Protein AF-A0A351TFB9-F1 (afdb_monomer)

N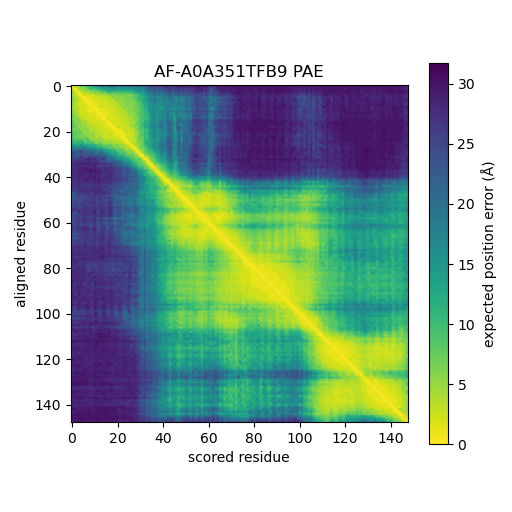earest PDB structures (foldseek):
  8vde-assembly1_P6  TM=1.780E-01  e=8.993E+00  Dubowvirus dv80alpha

Mean predicted aligned error: 16.1 Å

Structure (mmCIF, N/CA/C/O backbone):
data_AF-A0A351TFB9-F1
#
_entry.id   AF-A0A351TFB9-F1
#
loop_
_atom_site.group_PDB
_atom_site.id
_atom_site.type_symbol
_atom_site.label_atom_id
_atom_site.label_alt_id
_atom_site.label_comp_id
_atom_site.label_asym_id
_atom_site.label_entity_id
_atom_site.label_seq_id
_atom_site.pdbx_PDB_ins_code
_atom_site.Cartn_x
_atom_site.Cartn_y
_atom_site.Cartn_z
_atom_site.occupancy
_atom_site.B_iso_or_equiv
_atom_site.auth_seq_id
_atom_site.auth_comp_id
_atom_site.auth_asym_id
_atom_site.auth_atom_id
_atom_site.pdbx_PDB_model_num
ATOM 1 N N . MET A 1 1 ? 49.874 20.519 -66.661 1.00 58.06 1 MET A N 1
ATOM 2 C CA . MET A 1 1 ? 48.620 20.687 -65.888 1.00 58.06 1 MET A CA 1
ATOM 3 C C . MET A 1 1 ? 48.475 19.676 -64.745 1.00 58.06 1 MET A C 1
ATOM 5 O O . MET A 1 1 ? 47.593 19.855 -63.921 1.00 58.06 1 MET A O 1
ATOM 9 N N . GLU A 1 2 ? 49.349 18.667 -64.628 1.00 62.72 2 GLU A N 1
ATOM 10 C CA . GLU A 1 2 ? 49.259 17.647 -63.567 1.00 62.72 2 GLU A CA 1
ATOM 11 C C . GLU A 1 2 ? 49.774 18.116 -62.191 1.00 62.72 2 GLU A C 1
ATOM 13 O O . GLU A 1 2 ? 49.286 17.661 -61.161 1.00 62.72 2 GLU A O 1
ATOM 18 N N . SER A 1 3 ? 50.683 19.099 -62.145 1.00 64.69 3 SER A N 1
ATOM 19 C CA . SER A 1 3 ? 51.258 19.624 -60.892 1.00 64.69 3 SER A CA 1
ATOM 20 C C . SER A 1 3 ? 50.2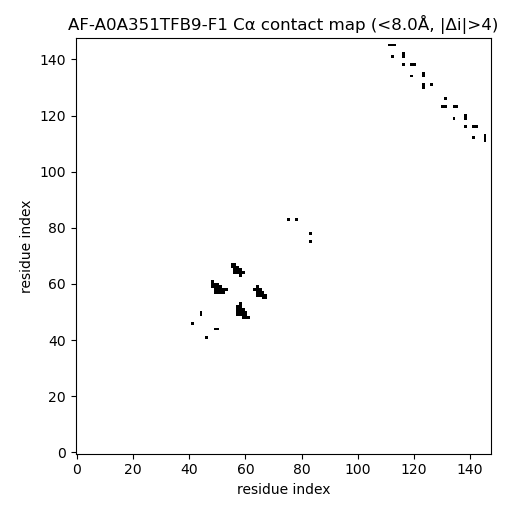93 20.463 -60.041 1.00 64.69 3 SER A C 1
ATOM 22 O O . SER A 1 3 ? 50.516 20.625 -58.845 1.00 64.69 3 SER A O 1
ATOM 24 N N . LEU A 1 4 ? 49.209 20.982 -60.631 1.00 74.44 4 LEU A N 1
ATOM 25 C CA . LEU A 1 4 ? 48.185 21.784 -59.942 1.00 74.44 4 LEU A CA 1
ATOM 26 C C . LEU A 1 4 ? 46.980 20.953 -59.480 1.00 74.44 4 LEU A C 1
ATOM 28 O O . LEU A 1 4 ? 46.169 21.431 -58.696 1.00 74.44 4 LEU A O 1
ATOM 32 N N . LEU A 1 5 ? 46.866 19.703 -59.930 1.00 79.69 5 LEU A N 1
ATOM 33 C CA . LEU A 1 5 ? 45.711 18.846 -59.658 1.00 79.69 5 LEU A CA 1
ATOM 34 C C . LEU A 1 5 ? 45.796 18.215 -58.256 1.00 79.69 5 LEU A C 1
ATOM 36 O O . LEU A 1 5 ? 44.809 18.166 -57.523 1.00 79.69 5 LEU A O 1
ATOM 40 N N . PHE A 1 6 ? 47.005 17.834 -57.837 1.00 79.69 6 PHE A N 1
ATOM 41 C CA . PHE A 1 6 ? 47.289 17.284 -56.509 1.00 79.69 6 PHE A CA 1
ATOM 42 C C . PHE A 1 6 ? 46.967 18.244 -55.339 1.00 79.69 6 PHE A C 1
ATOM 44 O O . PHE A 1 6 ? 46.283 17.819 -54.402 1.00 79.69 6 PHE A O 1
ATOM 51 N N . PRO A 1 7 ? 47.369 19.536 -55.360 1.00 83.19 7 PRO A N 1
ATOM 52 C CA . PRO A 1 7 ? 47.026 20.461 -54.277 1.00 83.19 7 PRO A CA 1
ATOM 53 C C . PRO A 1 7 ? 45.522 20.763 -54.195 1.00 83.19 7 PRO A C 1
ATOM 55 O O . PRO A 1 7 ? 45.005 20.939 -53.095 1.00 83.19 7 PRO A O 1
ATOM 58 N N . ILE A 1 8 ? 44.795 20.759 -55.320 1.00 86.06 8 ILE A N 1
ATOM 59 C CA . ILE A 1 8 ? 43.339 20.987 -55.337 1.00 86.06 8 ILE A CA 1
ATOM 60 C C . ILE A 1 8 ? 42.594 19.810 -54.690 1.00 86.06 8 ILE A C 1
ATOM 62 O O . ILE A 1 8 ? 41.691 20.027 -53.880 1.00 86.06 8 ILE A O 1
ATOM 66 N N . ILE A 1 9 ? 43.002 18.569 -54.981 1.00 87.88 9 ILE A N 1
ATOM 67 C CA . ILE A 1 9 ? 42.416 17.374 -54.353 1.00 87.88 9 ILE A CA 1
ATOM 68 C C . ILE A 1 9 ? 42.701 17.363 -52.842 1.00 87.88 9 ILE A C 1
ATOM 70 O O . ILE A 1 9 ? 41.794 17.112 -52.051 1.00 87.88 9 ILE A O 1
ATOM 74 N N . MET A 1 10 ? 43.923 17.705 -52.418 1.00 84.62 10 MET A N 1
ATOM 75 C CA . MET A 1 10 ? 44.278 17.781 -50.992 1.00 84.62 10 MET A CA 1
ATOM 76 C C . MET A 1 10 ? 43.461 18.830 -50.228 1.00 84.62 10 MET A C 1
ATOM 78 O O . MET A 1 10 ? 43.037 18.590 -49.094 1.00 84.62 10 MET A O 1
ATOM 82 N N . LEU A 1 11 ? 43.190 19.977 -50.850 1.00 86.94 11 LEU A N 1
ATOM 83 C CA . LEU A 1 11 ? 42.373 21.030 -50.249 1.00 86.94 11 LEU A CA 1
ATOM 84 C C . LEU A 1 11 ? 40.898 20.600 -50.150 1.00 86.94 11 LEU A C 1
ATOM 86 O O . LEU A 1 11 ? 40.262 20.804 -49.119 1.00 86.94 11 LEU A O 1
ATOM 90 N N . ALA A 1 12 ? 40.372 19.910 -51.165 1.00 87.25 12 ALA A N 1
ATOM 91 C CA . ALA A 1 12 ? 39.014 19.367 -51.130 1.00 87.25 12 ALA A CA 1
ATOM 92 C C . ALA A 1 12 ? 38.832 18.293 -50.039 1.00 87.25 12 ALA A C 1
ATOM 94 O O . ALA A 1 12 ? 37.842 18.320 -49.305 1.00 87.25 12 ALA A O 1
ATOM 95 N N . VAL A 1 13 ? 39.799 17.381 -49.884 1.00 90.44 13 VAL A N 1
ATOM 96 C CA . VAL A 1 13 ? 39.747 16.308 -48.873 1.00 90.44 13 VAL A CA 1
ATOM 97 C C . VAL A 1 13 ? 39.857 16.870 -47.456 1.00 90.44 13 VAL A C 1
ATOM 99 O O . VAL A 1 13 ? 39.120 16.445 -46.566 1.00 90.44 13 VAL A O 1
ATOM 102 N N . THR A 1 14 ? 40.725 17.859 -47.237 1.00 86.81 14 THR A N 1
ATOM 103 C CA . THR A 1 14 ? 40.870 18.511 -45.925 1.00 86.81 14 THR A CA 1
ATOM 104 C C . THR A 1 14 ? 39.642 19.341 -45.553 1.00 86.81 14 THR A C 1
ATOM 106 O O . THR A 1 14 ? 39.208 19.289 -44.402 1.00 86.81 14 THR A O 1
ATOM 109 N N . LEU A 1 15 ? 39.021 20.032 -46.513 1.00 89.75 15 LEU A N 1
ATOM 110 C CA . LEU A 1 15 ? 37.790 20.790 -46.278 1.00 89.75 15 LEU A CA 1
ATOM 111 C C . LEU A 1 15 ? 36.599 19.864 -45.979 1.00 89.75 15 LEU A C 1
ATOM 113 O O . LEU A 1 15 ? 35.837 20.120 -45.045 1.00 89.75 15 LEU A O 1
ATOM 117 N N . ALA A 1 16 ? 36.468 18.761 -46.721 1.00 88.88 16 ALA A N 1
ATOM 118 C CA . ALA A 1 16 ? 35.420 17.767 -46.496 1.00 88.88 16 ALA A CA 1
ATOM 119 C C . ALA A 1 16 ? 35.604 17.042 -45.151 1.00 88.88 16 ALA A C 1
ATOM 121 O O . ALA A 1 16 ? 34.663 16.957 -44.362 1.00 88.88 16 ALA A O 1
ATOM 122 N N . GLY A 1 17 ?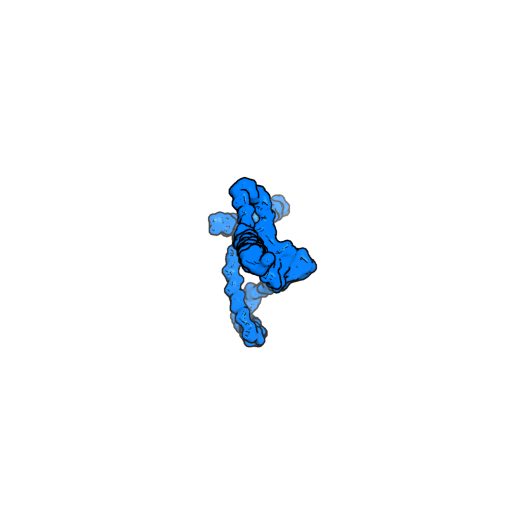 36.823 16.585 -44.847 1.00 85.69 17 GLY A N 1
ATOM 123 C CA . GLY A 1 17 ? 37.147 15.933 -43.576 1.00 85.69 17 GLY A CA 1
ATOM 124 C C . GLY A 1 17 ? 36.966 16.862 -42.373 1.00 85.69 17 GLY A C 1
ATOM 125 O O . GLY A 1 17 ? 36.346 16.476 -41.381 1.00 85.69 17 GLY A O 1
ATOM 126 N N . GLY A 1 18 ? 37.425 18.113 -42.480 1.00 85.25 18 GLY A N 1
ATOM 127 C CA . GLY A 1 18 ? 37.234 19.136 -41.450 1.00 85.25 18 GLY A CA 1
ATOM 128 C C . GLY A 1 18 ? 35.762 19.500 -41.236 1.00 85.25 18 GLY A C 1
ATOM 129 O O . GLY A 1 18 ? 35.324 19.640 -40.094 1.00 85.25 18 GLY A O 1
ATOM 130 N N . GLY A 1 19 ? 34.974 19.580 -42.313 1.00 85.50 19 GLY A N 1
ATOM 131 C CA . GLY A 1 19 ? 33.530 19.823 -42.252 1.00 85.50 19 GLY A CA 1
ATOM 132 C C . GLY A 1 19 ? 32.756 18.688 -41.575 1.00 85.50 19 GLY A C 1
ATOM 133 O O . GLY A 1 19 ? 31.908 18.945 -40.717 1.00 85.50 19 GLY A O 1
ATOM 134 N N . ILE A 1 20 ? 33.087 17.432 -41.892 1.00 85.38 20 ILE A N 1
ATOM 135 C CA . ILE A 1 20 ? 32.487 16.246 -41.257 1.00 85.38 20 ILE A CA 1
ATOM 136 C C . ILE A 1 20 ? 32.846 16.190 -39.765 1.00 85.38 20 ILE A C 1
ATOM 138 O O . ILE A 1 20 ? 31.970 15.964 -38.927 1.00 85.38 20 ILE A O 1
ATOM 142 N N . LEU A 1 21 ? 34.104 16.470 -39.408 1.00 82.69 21 LEU A N 1
ATOM 143 C CA . LEU A 1 21 ? 34.554 16.502 -38.015 1.00 82.69 21 LEU A CA 1
ATOM 144 C C . LEU A 1 21 ? 33.847 17.603 -37.205 1.00 82.69 21 LEU A C 1
ATOM 146 O O . LEU A 1 21 ? 33.418 17.364 -36.074 1.00 82.69 21 LEU A O 1
ATOM 150 N N . LEU A 1 22 ? 33.657 18.790 -37.792 1.00 82.19 22 LEU A N 1
ATOM 151 C CA . LEU A 1 22 ? 32.908 19.889 -37.174 1.00 82.19 22 LEU A CA 1
ATOM 152 C C . LEU A 1 22 ? 31.429 19.547 -36.961 1.00 82.19 22 LEU A C 1
ATOM 154 O O . LEU A 1 22 ? 30.865 19.906 -35.925 1.00 82.19 22 LEU A O 1
ATOM 158 N N . LEU A 1 23 ? 30.797 18.834 -37.897 1.00 81.62 23 LEU A N 1
ATOM 159 C CA . LEU A 1 23 ? 29.411 18.382 -37.746 1.00 81.62 23 LEU A CA 1
ATOM 160 C C . LEU A 1 23 ? 29.263 17.319 -36.650 1.00 81.62 23 LEU A C 1
ATOM 162 O O . LEU A 1 23 ? 28.319 17.392 -35.858 1.00 81.62 23 LEU A O 1
ATOM 166 N N . LEU A 1 24 ? 30.214 16.389 -36.533 1.00 79.19 24 LEU A N 1
ATOM 167 C CA . LEU A 1 24 ? 30.225 15.400 -35.450 1.00 79.19 24 LEU A CA 1
ATOM 168 C C . LEU A 1 24 ? 30.432 16.063 -34.077 1.00 79.19 24 LEU A C 1
ATOM 170 O O . LEU A 1 24 ? 29.680 15.789 -33.141 1.00 79.19 24 LEU A O 1
ATOM 174 N N . LEU A 1 25 ? 31.359 17.021 -33.968 1.00 76.31 25 LEU A N 1
ATOM 175 C CA . LEU A 1 25 ? 31.583 17.795 -32.738 1.00 76.31 25 LEU A CA 1
ATOM 176 C C . LEU A 1 25 ? 30.379 18.670 -32.355 1.00 76.31 25 LEU A C 1
ATOM 178 O O . LEU A 1 25 ? 30.067 18.812 -31.171 1.00 76.31 25 LEU A O 1
ATOM 182 N N . LYS A 1 26 ? 29.673 19.244 -33.336 1.00 71.44 26 LYS A N 1
ATOM 183 C CA . LYS A 1 26 ? 28.461 20.044 -33.095 1.00 71.44 26 LYS A CA 1
ATOM 184 C C . LYS A 1 26 ? 27.282 19.178 -32.647 1.00 71.44 26 LYS A C 1
ATOM 186 O O . LYS A 1 26 ? 26.471 19.631 -31.842 1.00 71.44 26 LYS A O 1
ATOM 191 N N . THR A 1 27 ? 27.219 17.931 -33.110 1.00 60.84 27 THR A N 1
ATOM 192 C CA . THR A 1 27 ? 26.200 16.960 -32.682 1.00 60.84 27 THR A CA 1
ATOM 193 C C . THR A 1 27 ? 26.468 16.461 -31.258 1.00 60.84 27 THR A C 1
ATOM 195 O O . THR A 1 27 ? 25.529 16.319 -30.480 1.00 60.84 27 THR A O 1
ATOM 198 N N . ALA A 1 28 ? 27.739 16.316 -30.866 1.00 58.56 28 ALA A N 1
ATOM 199 C CA . ALA A 1 28 ? 28.132 15.921 -29.510 1.00 58.56 28 ALA A CA 1
ATOM 200 C C . ALA A 1 28 ? 27.943 17.020 -28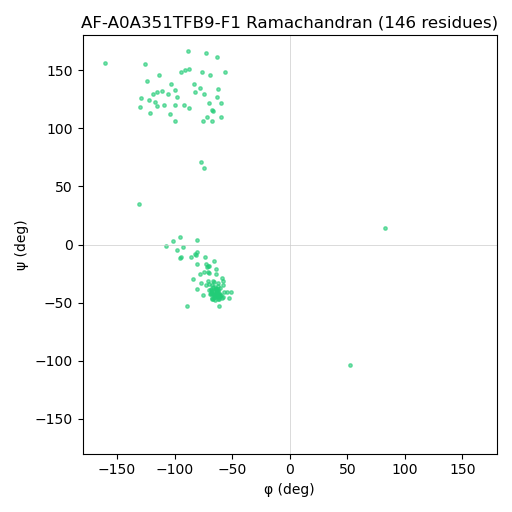.440 1.00 58.56 28 ALA A C 1
ATOM 202 O O . ALA A 1 28 ? 27.929 16.719 -27.251 1.00 58.56 28 ALA A O 1
ATOM 203 N N . ARG A 1 29 ? 27.789 18.296 -28.831 1.00 52.44 29 ARG A N 1
ATOM 204 C CA . ARG A 1 29 ? 27.699 19.443 -27.900 1.00 52.44 29 ARG A CA 1
ATOM 205 C C . ARG A 1 29 ? 26.285 19.897 -27.531 1.00 52.44 29 ARG A C 1
ATOM 207 O O . ARG A 1 29 ? 26.148 20.895 -26.825 1.00 52.44 29 ARG A O 1
ATOM 214 N N . LYS A 1 30 ? 25.225 19.195 -27.942 1.00 44.53 30 LYS A N 1
ATOM 215 C CA . LYS A 1 30 ? 23.877 19.472 -27.414 1.00 44.53 30 LYS A CA 1
ATOM 216 C C . LYS A 1 30 ? 23.713 18.876 -26.009 1.00 44.53 30 LYS A C 1
ATOM 218 O O . LYS A 1 30 ? 22.965 17.926 -25.818 1.00 44.53 30 LYS A O 1
ATOM 223 N N . CYS A 1 31 ? 24.377 19.464 -25.016 1.00 46.19 31 CYS A N 1
ATOM 224 C CA . CYS A 1 31 ? 23.858 19.416 -23.650 1.00 46.19 31 CYS A CA 1
ATOM 225 C C . CYS A 1 31 ? 22.673 20.392 -23.579 1.00 46.19 31 CYS A C 1
ATOM 227 O O . CYS A 1 31 ? 22.826 21.533 -24.026 1.00 46.19 31 CYS A O 1
ATOM 229 N N . PRO A 1 32 ? 21.501 19.987 -23.062 1.00 45.62 32 PRO A N 1
ATOM 230 C CA . PRO A 1 32 ? 20.395 20.908 -22.844 1.00 45.62 32 PRO A CA 1
ATOM 231 C C . PRO A 1 32 ? 20.860 21.997 -21.874 1.00 45.62 32 PRO A C 1
ATOM 233 O O . PRO A 1 32 ? 21.105 21.726 -20.699 1.00 45.62 32 PRO A O 1
ATOM 236 N N . GLN A 1 33 ? 21.038 23.221 -22.370 1.00 48.91 33 GLN A N 1
ATOM 237 C CA . GLN A 1 33 ? 21.258 24.372 -21.505 1.00 48.91 33 GLN A CA 1
ATOM 238 C C . GLN A 1 33 ? 19.960 24.602 -20.734 1.00 48.91 33 GLN A C 1
ATOM 240 O O . GLN A 1 33 ? 18.911 24.822 -21.332 1.00 48.91 33 GLN A O 1
ATOM 245 N N . THR A 1 34 ? 20.019 24.451 -19.414 1.00 48.66 34 THR A N 1
ATOM 246 C CA . THR A 1 34 ? 18.901 24.773 -18.528 1.00 48.66 34 THR A CA 1
ATOM 247 C C . THR A 1 34 ? 19.192 26.148 -17.946 1.00 48.66 34 THR A C 1
ATOM 249 O O . THR A 1 34 ? 20.101 26.287 -17.129 1.00 48.66 34 THR A O 1
ATOM 252 N N . ASP A 1 35 ? 18.467 27.165 -18.413 1.00 51.28 35 ASP A N 1
ATOM 253 C CA . ASP A 1 35 ? 18.561 28.526 -17.889 1.00 51.28 35 ASP A CA 1
ATOM 254 C C . ASP A 1 35 ? 18.132 28.559 -16.409 1.00 51.28 35 ASP A C 1
ATOM 256 O O . ASP A 1 35 ? 17.075 28.020 -16.064 1.00 51.28 35 ASP A O 1
ATOM 260 N N . PRO A 1 36 ? 18.881 29.226 -15.512 1.00 53.56 36 PRO A N 1
ATOM 261 C CA . PRO A 1 36 ? 18.575 29.260 -14.078 1.00 53.56 36 PRO A CA 1
ATOM 262 C C . PRO A 1 36 ? 17.255 29.985 -13.740 1.00 53.56 36 PRO A C 1
ATOM 264 O O . PRO A 1 36 ? 16.725 29.806 -12.647 1.00 53.56 36 PRO A O 1
ATOM 267 N N . GLY A 1 37 ? 16.678 30.749 -14.679 1.00 49.44 37 GLY A N 1
ATOM 268 C CA . GLY A 1 37 ? 15.345 31.364 -14.560 1.00 49.44 37 GLY A CA 1
ATOM 269 C C . GLY A 1 37 ? 14.165 30.431 -14.882 1.00 49.44 37 GLY A C 1
ATOM 270 O O . GLY A 1 37 ? 13.018 30.785 -14.626 1.00 49.44 37 GLY A O 1
ATOM 271 N N . SER A 1 38 ? 14.423 29.227 -15.409 1.00 50.59 38 SER A N 1
ATOM 272 C CA . SER A 1 38 ? 13.405 28.227 -15.781 1.00 50.59 38 SER A CA 1
ATOM 273 C C . SER A 1 38 ? 12.912 27.374 -14.604 1.00 50.59 38 SER A C 1
ATOM 275 O O . SER A 1 38 ? 11.964 26.601 -14.765 1.00 50.59 38 SER A O 1
ATOM 277 N N . ALA A 1 39 ? 13.529 27.483 -13.425 1.00 53.53 39 ALA A N 1
ATOM 278 C CA . ALA A 1 39 ? 13.144 26.700 -12.250 1.00 53.53 39 ALA A CA 1
ATOM 279 C C . ALA A 1 39 ? 11.719 27.029 -11.757 1.00 53.53 39 ALA A C 1
ATOM 281 O O . ALA A 1 39 ? 11.054 26.174 -11.180 1.00 53.53 39 ALA A O 1
ATOM 282 N N . ALA A 1 40 ? 11.220 28.239 -12.041 1.00 57.00 40 ALA A N 1
ATOM 283 C CA . ALA A 1 40 ? 9.903 28.702 -11.600 1.00 57.00 40 ALA A CA 1
ATOM 284 C C . ALA A 1 40 ? 8.715 28.063 -12.353 1.00 57.00 40 ALA A C 1
ATOM 286 O O . ALA A 1 40 ? 7.575 28.208 -11.922 1.00 57.00 40 ALA A O 1
ATOM 287 N N . MET A 1 41 ? 8.959 27.345 -13.457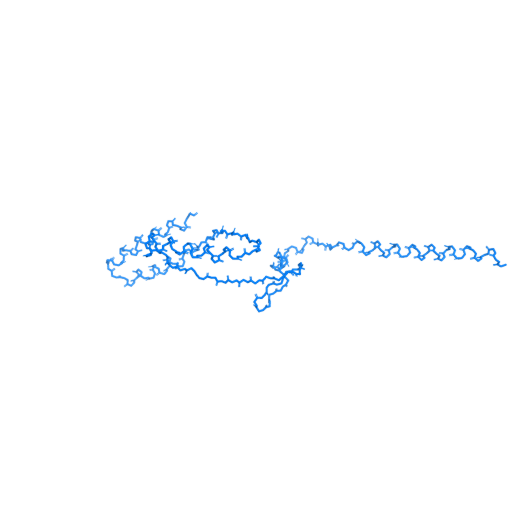 1.00 56.38 41 MET A N 1
ATOM 288 C CA . MET A 1 41 ? 7.919 26.646 -14.228 1.00 56.38 41 MET A CA 1
ATOM 289 C C . MET A 1 41 ? 8.297 25.192 -14.523 1.00 56.38 41 MET A C 1
ATOM 291 O O . MET A 1 41 ? 7.958 24.661 -15.582 1.00 56.38 41 MET A O 1
ATOM 295 N N . GLN A 1 42 ? 8.990 24.520 -13.599 1.00 63.06 42 GLN A N 1
ATOM 296 C CA . GLN A 1 42 ? 9.077 23.067 -13.689 1.00 63.06 42 GLN A CA 1
ATOM 297 C C . GLN A 1 42 ? 7.691 22.477 -13.436 1.00 63.06 42 GLN A C 1
ATOM 299 O O . GLN A 1 42 ? 7.178 22.469 -12.319 1.00 63.06 42 GLN A O 1
ATOM 304 N N . THR A 1 43 ? 7.068 21.996 -14.509 1.00 74.88 43 THR A N 1
ATOM 305 C CA . THR A 1 43 ? 5.844 21.194 -14.398 1.00 74.88 43 THR A CA 1
ATOM 306 C C . THR A 1 43 ? 6.119 19.992 -13.498 1.00 74.88 43 THR A C 1
ATOM 308 O O . THR A 1 43 ? 7.234 19.465 -13.491 1.00 74.88 43 THR A O 1
ATOM 311 N N . ALA A 1 44 ? 5.115 19.522 -12.751 1.00 72.62 44 ALA A N 1
ATOM 312 C CA . ALA A 1 44 ? 5.279 18.341 -11.906 1.00 72.62 44 ALA A CA 1
ATOM 313 C C . ALA A 1 44 ? 5.877 17.175 -12.717 1.00 72.62 44 ALA A C 1
ATOM 315 O O . ALA A 1 44 ? 6.827 16.551 -12.274 1.00 72.62 44 ALA A O 1
ATOM 316 N N . GLN A 1 45 ? 5.436 16.982 -13.962 1.00 72.25 45 GLN A N 1
ATOM 317 C CA . GLN A 1 45 ? 5.931 15.974 -14.910 1.00 72.25 45 GLN A CA 1
ATOM 318 C C . GLN A 1 45 ? 7.398 16.155 -15.341 1.00 72.25 45 GLN A C 1
ATOM 320 O O . GLN A 1 45 ? 8.015 15.214 -15.825 1.00 72.25 45 GLN A O 1
ATOM 325 N N . GLN A 1 46 ? 7.974 17.351 -15.216 1.00 69.56 46 GLN A N 1
ATOM 326 C CA . GLN A 1 46 ? 9.413 17.562 -15.413 1.00 69.56 46 GLN A CA 1
ATOM 327 C C . GLN A 1 46 ? 10.212 17.253 -14.147 1.00 69.56 46 GLN A C 1
ATOM 329 O O . GLN A 1 46 ? 11.362 16.833 -14.260 1.00 69.56 46 GLN A O 1
ATOM 334 N N . PHE A 1 47 ? 9.608 17.448 -12.972 1.00 79.38 47 PHE A N 1
ATOM 335 C CA . PHE A 1 47 ? 10.206 17.130 -11.678 1.00 79.38 47 PHE A CA 1
ATOM 336 C C . PHE A 1 47 ? 10.198 15.619 -11.388 1.00 79.38 47 PHE A C 1
ATOM 338 O O . PHE A 1 47 ? 11.205 15.066 -10.949 1.00 79.38 47 PHE A O 1
ATOM 345 N N . ILE A 1 48 ? 9.086 14.932 -11.670 1.00 82.81 48 ILE A N 1
ATOM 346 C CA . ILE A 1 48 ? 8.974 13.468 -11.589 1.00 82.81 48 ILE A CA 1
ATOM 347 C C . ILE A 1 48 ? 9.242 12.828 -12.954 1.00 82.81 48 ILE A C 1
ATOM 349 O O . ILE A 1 48 ? 8.928 13.402 -13.986 1.00 82.81 48 ILE A O 1
ATOM 353 N N . ASN A 1 49 ? 9.797 11.615 -12.991 1.00 85.50 49 ASN A N 1
ATOM 354 C CA . ASN A 1 49 ? 10.076 10.903 -14.245 1.00 85.50 49 ASN A CA 1
ATOM 355 C C . ASN A 1 49 ? 8.796 10.338 -14.896 1.00 85.50 49 ASN A C 1
ATOM 357 O O . ASN A 1 49 ? 8.603 9.126 -14.977 1.00 85.50 49 ASN A O 1
ATOM 361 N N . VAL A 1 50 ? 7.900 11.212 -15.348 1.00 89.44 50 VAL A N 1
ATOM 362 C CA . VAL A 1 50 ? 6.628 10.843 -15.978 1.00 89.44 50 VAL A CA 1
ATOM 363 C C . VAL A 1 50 ? 6.493 11.592 -17.295 1.00 89.44 50 VAL A C 1
ATOM 365 O O . VAL A 1 50 ? 6.611 12.811 -17.347 1.00 89.44 50 VAL A O 1
ATOM 368 N N . LYS A 1 51 ? 6.262 10.851 -18.377 1.00 88.81 51 LYS A N 1
ATOM 369 C CA . LYS A 1 51 ? 6.015 11.398 -19.712 1.00 88.81 51 LYS A CA 1
ATOM 370 C C . LYS A 1 51 ? 4.530 11.658 -19.926 1.00 88.81 51 LYS A C 1
ATOM 372 O O . LYS A 1 51 ? 4.167 12.748 -20.348 1.00 88.81 51 LYS A O 1
ATOM 377 N N . ASP A 1 52 ? 3.702 10.646 -19.683 1.00 87.94 52 ASP A N 1
ATOM 378 C CA . ASP A 1 52 ? 2.259 10.712 -19.917 1.00 87.94 52 ASP A CA 1
ATOM 379 C C . ASP A 1 52 ? 1.534 9.623 -19.113 1.00 87.94 52 ASP A C 1
ATOM 381 O O . ASP A 1 52 ? 2.124 8.588 -18.786 1.00 87.94 52 ASP A O 1
ATOM 385 N N . ILE A 1 53 ? 0.255 9.836 -18.821 1.00 89.88 53 ILE A N 1
ATOM 386 C CA . ILE A 1 53 ? -0.627 8.837 -18.209 1.00 89.88 53 ILE A CA 1
ATOM 387 C C . ILE A 1 53 ? -1.797 8.637 -19.167 1.00 89.88 53 ILE A C 1
ATOM 389 O O . ILE A 1 53 ? -2.595 9.548 -19.375 1.00 89.88 53 ILE A O 1
ATOM 393 N N . ARG A 1 54 ? -1.896 7.442 -19.756 1.00 89.12 54 ARG A N 1
ATOM 394 C CA . ARG A 1 54 ? -2.994 7.084 -20.666 1.00 89.12 54 ARG A CA 1
ATOM 395 C C . ARG A 1 54 ? -3.705 5.856 -20.137 1.00 89.12 54 ARG A C 1
ATOM 397 O O . ARG A 1 54 ? -3.079 4.817 -19.916 1.00 89.12 54 ARG A O 1
ATOM 404 N N . ASP A 1 55 ? -5.010 5.988 -19.947 1.00 87.69 55 ASP A N 1
ATOM 405 C CA . ASP A 1 55 ? -5.875 4.968 -19.359 1.00 87.69 55 ASP A CA 1
ATOM 406 C C . ASP A 1 55 ? -5.344 4.458 -18.008 1.00 87.69 55 ASP A C 1
ATOM 408 O O . ASP A 1 55 ? -5.458 5.135 -16.988 1.00 87.69 55 ASP A O 1
ATOM 412 N N . LYS A 1 56 ? -4.760 3.253 -18.001 1.00 88.81 56 LYS A N 1
ATOM 413 C CA . LYS A 1 56 ? -4.257 2.543 -16.814 1.00 88.81 56 LYS A CA 1
ATOM 414 C C . LYS A 1 56 ? -2.728 2.504 -16.739 1.00 88.81 56 LYS A C 1
ATOM 416 O O . LYS A 1 56 ? -2.184 1.925 -15.799 1.00 88.81 56 LYS A O 1
ATOM 421 N N . TYR A 1 57 ? -2.049 3.073 -17.732 1.00 92.38 57 TYR A N 1
ATOM 422 C CA . TYR A 1 57 ? -0.604 2.989 -17.889 1.00 92.38 57 TYR A CA 1
ATOM 423 C C . TYR A 1 57 ? 0.045 4.348 -17.644 1.00 92.38 57 TYR A C 1
ATOM 425 O O . TYR A 1 57 ? -0.361 5.366 -18.210 1.00 92.38 57 TYR A O 1
ATOM 433 N N . LEU A 1 58 ? 1.097 4.341 -16.833 1.00 92.94 58 LEU A N 1
ATOM 434 C CA . LEU A 1 58 ? 2.000 5.470 -16.662 1.00 92.94 58 LEU A CA 1
ATOM 435 C C . LEU A 1 58 ? 3.246 5.224 -17.505 1.00 92.94 58 LEU A C 1
ATOM 437 O O . LEU A 1 58 ? 3.958 4.245 -17.295 1.00 92.94 58 LEU A O 1
ATOM 441 N N . TYR A 1 59 ? 3.517 6.127 -18.439 1.00 92.50 59 TYR A N 1
ATOM 442 C CA . TYR A 1 59 ? 4.699 6.086 -19.289 1.00 92.50 59 TYR A CA 1
ATOM 443 C C . TYR A 1 59 ? 5.761 7.011 -18.714 1.00 92.50 59 TYR A C 1
ATOM 445 O O . TYR A 1 59 ? 5.502 8.195 -18.491 1.00 92.50 59 TYR A O 1
ATOM 453 N N . THR A 1 60 ? 6.968 6.501 -18.493 1.00 92.25 60 THR A N 1
ATOM 454 C CA . THR A 1 60 ? 8.108 7.324 -18.077 1.00 92.25 60 THR A CA 1
ATOM 455 C C . THR A 1 60 ? 8.850 7.885 -19.278 1.00 92.25 60 THR A C 1
ATOM 457 O O . THR A 1 60 ? 8.653 7.473 -20.426 1.00 92.25 60 THR A O 1
ATOM 460 N N . ARG A 1 61 ? 9.717 8.868 -19.027 1.00 87.81 61 ARG A N 1
ATOM 461 C CA . ARG A 1 61 ? 10.542 9.467 -20.083 1.00 87.81 61 ARG A CA 1
ATOM 462 C C . ARG A 1 61 ? 11.631 8.507 -20.562 1.00 87.81 61 ARG A C 1
ATOM 464 O O . ARG A 1 61 ? 12.017 8.588 -21.724 1.00 87.81 61 ARG A O 1
ATOM 471 N N . ASP A 1 62 ? 12.010 7.554 -19.713 1.00 89.44 62 ASP A N 1
ATOM 472 C CA . ASP A 1 62 ? 12.990 6.500 -20.003 1.00 89.44 62 ASP A CA 1
ATOM 473 C C . ASP A 1 62 ? 12.406 5.325 -20.808 1.00 89.44 62 ASP A C 1
ATOM 475 O O . ASP A 1 62 ? 13.088 4.333 -21.048 1.00 89.44 62 ASP A O 1
ATOM 479 N N . GLY A 1 63 ? 11.136 5.410 -21.222 1.00 89.06 63 GLY A N 1
ATOM 480 C CA . GLY A 1 63 ? 10.491 4.385 -22.044 1.00 89.06 63 GLY A CA 1
ATOM 481 C C . GLY A 1 63 ? 9.949 3.183 -21.266 1.00 89.06 63 GLY A C 1
ATOM 482 O O . GLY A 1 63 ? 9.600 2.181 -21.885 1.00 89.06 63 GLY A O 1
ATOM 483 N N . MET A 1 64 ? 9.837 3.271 -19.937 1.00 90.50 64 MET A N 1
ATOM 484 C CA . MET A 1 64 ? 9.166 2.248 -19.128 1.00 90.50 64 MET A CA 1
ATOM 485 C C . MET A 1 64 ? 7.663 2.530 -19.024 1.00 90.50 64 MET A C 1
ATOM 487 O O . MET A 1 64 ? 7.232 3.685 -19.048 1.00 90.50 64 MET A O 1
ATOM 491 N N . ALA A 1 65 ? 6.870 1.470 -18.868 1.00 92.81 65 ALA A N 1
ATOM 492 C CA . ALA A 1 65 ? 5.438 1.551 -18.606 1.00 92.81 65 ALA A CA 1
ATOM 493 C C . ALA A 1 65 ? 5.115 0.895 -17.257 1.00 92.81 65 ALA A C 1
ATOM 495 O O . ALA A 1 65 ? 5.520 -0.239 -17.001 1.00 92.81 65 ALA A O 1
ATOM 496 N N . PHE A 1 66 ? 4.377 1.603 -16.408 1.00 92.81 66 PHE A N 1
ATOM 497 C CA . PHE A 1 66 ? 3.940 1.139 -15.093 1.00 92.81 66 PHE A CA 1
ATOM 498 C C . PHE A 1 66 ? 2.421 0.977 -15.054 1.00 92.81 66 PHE A C 1
ATOM 500 O O . PHE A 1 66 ? 1.687 1.764 -15.653 1.00 92.81 66 PHE A O 1
ATOM 507 N N . VAL A 1 67 ? 1.958 -0.024 -14.306 1.00 92.81 67 VAL A N 1
ATOM 508 C CA . VAL A 1 67 ? 0.544 -0.248 -13.979 1.00 92.81 67 VAL A CA 1
ATOM 509 C C . VAL A 1 67 ? 0.413 -0.298 -12.466 1.00 92.81 67 VAL A C 1
ATOM 511 O O . VAL A 1 67 ?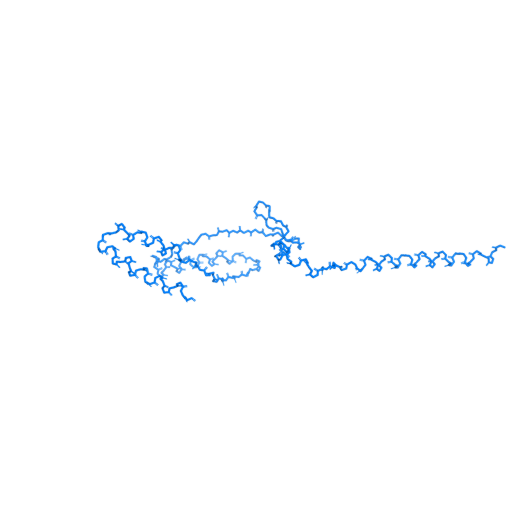 1.256 -0.878 -11.782 1.00 92.81 67 VAL A O 1
ATOM 514 N N . TYR A 1 68 ? -0.657 0.296 -11.949 1.00 90.50 68 TYR A N 1
ATOM 515 C CA . TYR A 1 68 ? -0.940 0.330 -10.520 1.00 90.50 68 TYR A CA 1
ATOM 516 C C . TYR A 1 68 ? -2.212 -0.454 -10.222 1.00 90.50 68 TYR A C 1
ATOM 518 O O . TYR A 1 68 ? -3.249 -0.233 -10.847 1.00 90.50 68 TYR A O 1
ATOM 526 N N . LEU A 1 69 ? -2.138 -1.343 -9.232 1.00 89.31 69 LEU A N 1
ATOM 527 C CA . LEU A 1 69 ? -3.294 -2.040 -8.686 1.00 89.31 69 LEU A CA 1
ATOM 528 C C . LEU A 1 69 ? -3.578 -1.500 -7.286 1.00 89.31 69 LEU A C 1
ATOM 530 O O . LEU A 1 69 ? -2.735 -1.583 -6.392 1.00 89.31 69 LEU A O 1
ATOM 534 N N . ARG A 1 70 ? -4.773 -0.941 -7.091 1.00 89.56 70 ARG A N 1
ATOM 535 C CA . ARG A 1 70 ? -5.244 -0.540 -5.766 1.00 89.56 70 ARG A CA 1
ATOM 536 C C . ARG A 1 70 ? -5.934 -1.729 -5.109 1.00 89.56 70 ARG A C 1
ATOM 538 O O . ARG A 1 70 ? -6.960 -2.187 -5.598 1.00 89.56 70 ARG A O 1
ATOM 545 N N . ILE A 1 71 ? -5.386 -2.182 -3.987 1.00 88.31 71 ILE A N 1
ATOM 546 C CA . ILE A 1 71 ? -5.979 -3.230 -3.154 1.00 88.31 71 ILE A CA 1
ATOM 547 C C . ILE A 1 71 ? -6.553 -2.563 -1.905 1.00 88.31 71 ILE A C 1
ATOM 549 O O . ILE A 1 71 ? -5.881 -1.759 -1.257 1.00 88.31 71 ILE A O 1
ATOM 553 N N . HIS A 1 72 ? -7.811 -2.860 -1.589 1.00 86.56 72 HIS A N 1
ATOM 554 C CA . HIS A 1 72 ? -8.447 -2.397 -0.359 1.00 86.56 72 HIS A CA 1
ATOM 555 C C . HIS A 1 72 ? -8.073 -3.326 0.798 1.00 86.56 72 HIS A C 1
ATOM 557 O O . HIS A 1 72 ? -8.034 -4.543 0.632 1.00 86.56 72 HIS A O 1
ATOM 563 N N . ALA A 1 73 ? -7.784 -2.747 1.963 1.00 84.31 73 ALA A N 1
ATOM 564 C CA . ALA A 1 73 ? -7.511 -3.528 3.161 1.00 84.31 73 ALA A CA 1
ATOM 565 C C . ALA A 1 73 ? -8.790 -4.222 3.653 1.00 84.31 73 ALA A C 1
ATOM 567 O O . ALA A 1 73 ? -9.884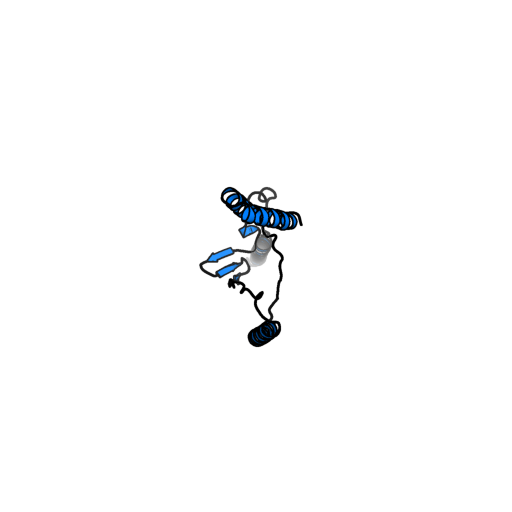 -3.665 3.554 1.00 84.31 73 ALA A O 1
ATOM 568 N N . VAL A 1 74 ? -8.630 -5.422 4.208 1.00 84.94 74 VAL A N 1
ATOM 569 C CA . VAL A 1 74 ? -9.700 -6.169 4.879 1.00 84.94 74 VAL A CA 1
ATOM 570 C C . VAL A 1 74 ? -9.498 -6.037 6.386 1.00 84.94 74 VAL A C 1
ATOM 572 O O . VAL A 1 74 ? -8.368 -6.120 6.869 1.00 84.94 74 VAL A O 1
ATOM 575 N N . SER A 1 75 ? -10.582 -5.826 7.134 1.00 86.88 75 SER A N 1
ATOM 576 C CA . SER A 1 75 ? -10.543 -5.756 8.596 1.00 86.88 75 SER A CA 1
ATOM 577 C C . SER A 1 75 ? -10.173 -7.118 9.190 1.00 86.88 75 SER A C 1
ATOM 579 O O . SER A 1 75 ? -10.943 -8.072 9.078 1.00 86.88 75 SER A O 1
ATOM 581 N N . ILE A 1 76 ? -9.018 -7.202 9.851 1.00 91.06 76 ILE A N 1
ATOM 582 C CA . ILE A 1 76 ? -8.531 -8.430 10.505 1.00 91.06 76 ILE A CA 1
ATOM 583 C C . ILE A 1 76 ? -8.746 -8.429 12.025 1.00 91.06 76 ILE A C 1
ATOM 585 O O . ILE A 1 76 ? -8.312 -9.351 12.715 1.00 91.06 76 ILE A O 1
ATOM 589 N N . ASP A 1 77 ? -9.385 -7.399 12.575 1.00 90.12 77 ASP A N 1
ATOM 590 C CA . ASP A 1 77 ? -9.461 -7.190 14.027 1.00 90.12 77 ASP A CA 1
ATOM 591 C C . ASP A 1 77 ? -10.294 -8.260 14.733 1.00 90.12 77 ASP A C 1
ATOM 593 O O . ASP A 1 77 ? -9.923 -8.719 15.811 1.00 90.12 77 ASP A O 1
ATOM 597 N N . LEU A 1 78 ? -11.352 -8.735 14.073 1.00 93.38 78 LEU A N 1
ATOM 598 C CA . LEU A 1 78 ? -12.241 -9.778 14.590 1.00 93.38 78 LEU A CA 1
ATOM 599 C C . LEU A 1 78 ? -11.686 -11.202 14.424 1.00 93.38 78 LEU A C 1
ATOM 601 O O . LEU A 1 78 ? -12.285 -12.148 14.924 1.00 93.38 78 LEU A O 1
ATOM 605 N N . TYR A 1 79 ? -10.560 -11.373 13.726 1.00 93.12 79 TYR A N 1
ATOM 606 C CA . TYR A 1 79 ? -10.018 -12.698 13.435 1.00 93.12 79 TYR A CA 1
ATOM 607 C C . TYR A 1 79 ? -9.301 -13.254 14.667 1.00 93.12 79 TYR A C 1
ATOM 609 O O . TYR A 1 79 ? -8.450 -12.594 15.282 1.00 93.12 79 TYR A O 1
ATOM 617 N N . SER A 1 80 ? -9.564 -14.518 14.972 1.00 95.75 80 SER A N 1
ATOM 618 C CA . SER A 1 80 ? -8.789 -15.296 15.930 1.00 95.75 80 SER A CA 1
ATOM 619 C C . SER A 1 80 ? -7.336 -15.462 15.462 1.00 95.75 80 SER A C 1
ATOM 621 O O . SER A 1 80 ? -6.992 -15.327 14.283 1.00 95.75 80 SER A O 1
ATOM 623 N N . ARG A 1 81 ? -6.436 -15.804 16.393 1.00 95.94 81 ARG A N 1
ATOM 624 C CA . ARG A 1 81 ? -5.021 -16.062 16.063 1.00 95.94 81 ARG A CA 1
ATOM 625 C C . ARG A 1 81 ? -4.857 -17.182 15.028 1.00 95.94 81 ARG A C 1
ATOM 627 O O . ARG A 1 81 ? -3.955 -17.110 14.195 1.00 95.94 81 ARG A O 1
ATOM 634 N N . ALA A 1 82 ? -5.726 -18.191 15.078 1.00 96.81 82 ALA A N 1
ATOM 635 C CA . ALA A 1 82 ? -5.707 -19.309 14.143 1.00 96.81 82 ALA A CA 1
ATOM 636 C C . ALA A 1 82 ? -6.089 -18.861 12.723 1.00 96.81 82 ALA A C 1
ATOM 638 O O . ALA A 1 82 ? -5.365 -19.168 11.778 1.00 96.81 82 ALA A O 1
ATOM 639 N N . GLU A 1 83 ? -7.154 -18.067 12.579 1.00 95.88 83 GLU A N 1
ATOM 640 C CA . GLU A 1 83 ? -7.597 -17.534 11.282 1.00 95.88 83 GLU A CA 1
ATOM 641 C C . GLU A 1 83 ? -6.553 -16.604 10.666 1.00 95.88 83 GLU A C 1
ATOM 643 O O . GLU A 1 83 ? -6.246 -16.717 9.479 1.00 95.88 83 GLU A O 1
ATOM 648 N N . LYS A 1 84 ? -5.928 -15.741 11.479 1.00 95.56 84 LYS A N 1
ATOM 649 C CA . LYS A 1 84 ? -4.810 -14.900 11.025 1.00 95.56 84 LYS A CA 1
ATOM 650 C C . LYS A 1 84 ? -3.659 -15.751 10.489 1.00 95.56 84 LYS A C 1
ATOM 652 O O . LYS A 1 84 ? -3.131 -15.464 9.419 1.00 95.56 84 LYS A O 1
ATOM 657 N N . SER A 1 85 ? -3.288 -16.819 11.198 1.00 96.50 85 SER A N 1
ATOM 658 C CA . SER A 1 85 ? -2.224 -17.727 10.752 1.00 96.50 85 SER A CA 1
ATOM 659 C C . SER A 1 85 ? -2.585 -18.448 9.450 1.00 96.50 85 SER A C 1
ATOM 661 O O . SER A 1 85 ? -1.741 -18.557 8.560 1.00 96.50 85 SER A O 1
ATOM 663 N N . ALA A 1 86 ? -3.833 -18.900 9.308 1.00 96.50 86 ALA A N 1
ATOM 664 C CA . ALA A 1 86 ? -4.316 -19.534 8.083 1.00 96.50 86 ALA A CA 1
ATOM 665 C C . ALA A 1 86 ? -4.273 -18.569 6.885 1.00 96.50 86 ALA A C 1
ATOM 667 O O . ALA A 1 86 ? -3.784 -18.934 5.813 1.00 96.50 86 ALA A O 1
ATOM 668 N N . LEU A 1 87 ? -4.699 -17.318 7.081 1.00 94.25 87 LEU A N 1
ATOM 669 C CA . LEU A 1 87 ? -4.648 -16.283 6.050 1.00 94.25 87 LEU A CA 1
ATOM 670 C C . LEU A 1 87 ? -3.206 -15.979 5.620 1.00 94.25 87 LEU A C 1
ATOM 672 O O . LEU A 1 87 ? -2.924 -15.940 4.426 1.00 94.25 87 LEU A O 1
ATOM 676 N N . ILE A 1 88 ? -2.278 -15.834 6.574 1.00 94.12 88 ILE A N 1
ATOM 677 C CA . ILE A 1 88 ? -0.854 -15.592 6.283 1.00 94.12 88 ILE A CA 1
ATOM 678 C C . ILE A 1 88 ? -0.267 -16.726 5.441 1.00 94.12 88 ILE A C 1
ATOM 680 O O . ILE A 1 88 ? 0.420 -16.458 4.457 1.00 94.12 88 ILE A O 1
ATOM 684 N N . LYS A 1 89 ? -0.542 -17.985 5.802 1.00 96.31 89 LYS A N 1
ATOM 685 C CA . LYS A 1 89 ? -0.063 -19.152 5.044 1.00 96.31 89 LYS A CA 1
ATOM 686 C C . LYS A 1 89 ? -0.598 -19.153 3.617 1.00 96.31 89 LYS A C 1
ATOM 688 O O . LYS A 1 89 ? 0.173 -19.385 2.694 1.00 96.31 89 LYS A O 1
ATOM 693 N N . THR A 1 90 ? -1.882 -18.842 3.453 1.00 95.25 90 THR A N 1
ATOM 694 C CA . THR A 1 90 ? -2.526 -18.752 2.136 1.00 95.25 90 THR A CA 1
ATOM 695 C C . THR A 1 90 ? -1.863 -17.665 1.292 1.00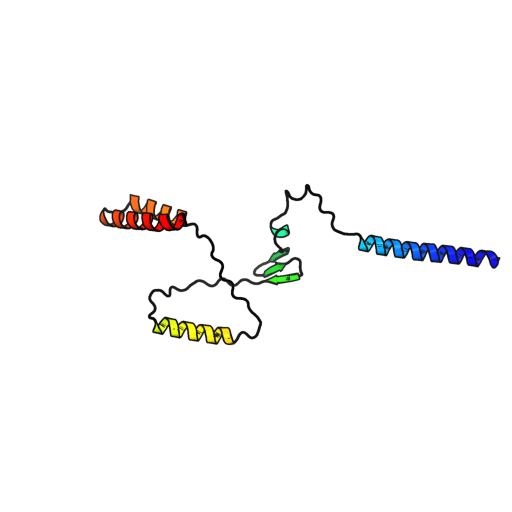 95.25 90 THR A C 1
ATOM 697 O O . THR A 1 90 ? -1.349 -17.955 0.221 1.00 95.25 90 THR A O 1
ATOM 700 N N . LEU A 1 91 ? -1.753 -16.438 1.813 1.00 92.12 91 LEU A N 1
ATOM 701 C CA . LEU A 1 91 ? -1.112 -15.326 1.101 1.00 92.12 91 LEU A CA 1
ATOM 702 C C . LEU A 1 91 ? 0.357 -15.604 0.772 1.00 92.12 91 LEU A C 1
ATOM 704 O O . LEU A 1 91 ? 0.835 -15.221 -0.289 1.00 92.12 91 LEU A O 1
ATOM 708 N N . THR A 1 92 ? 1.077 -16.274 1.671 1.00 93.19 92 THR A N 1
ATOM 709 C CA . THR A 1 92 ? 2.480 -16.636 1.446 1.00 93.19 92 THR A CA 1
ATOM 710 C C . THR A 1 92 ? 2.607 -17.673 0.337 1.00 93.19 92 THR A C 1
ATOM 712 O O . THR A 1 92 ? 3.517 -17.554 -0.475 1.00 93.19 92 THR A O 1
ATOM 715 N N . ALA A 1 93 ? 1.706 -18.658 0.267 1.00 94.56 93 ALA A N 1
ATOM 716 C CA . ALA A 1 93 ? 1.690 -19.637 -0.816 1.00 94.56 93 ALA A CA 1
ATOM 717 C C . ALA A 1 93 ? 1.436 -18.964 -2.174 1.00 94.56 93 ALA A C 1
ATOM 719 O O . ALA A 1 93 ? 2.210 -19.180 -3.101 1.00 94.56 93 ALA A O 1
ATOM 720 N N . GLU A 1 94 ? 0.438 -18.077 -2.254 1.00 91.06 94 GLU A N 1
ATOM 721 C CA . GLU A 1 94 ? 0.130 -17.315 -3.475 1.00 91.06 94 GLU A CA 1
ATOM 722 C C . GLU A 1 94 ? 1.304 -16.418 -3.907 1.00 91.06 94 GLU A C 1
ATOM 724 O O . GLU A 1 94 ? 1.684 -16.386 -5.073 1.00 91.06 94 GLU A O 1
ATOM 729 N N . LEU A 1 95 ? 1.938 -15.711 -2.964 1.00 89.00 95 LEU A N 1
ATOM 730 C CA . LEU A 1 95 ? 3.096 -14.863 -3.268 1.00 89.00 95 LEU A CA 1
ATOM 731 C C . LEU A 1 95 ? 4.354 -15.666 -3.620 1.00 89.00 95 LEU A C 1
ATOM 733 O O . LEU A 1 95 ? 5.225 -15.141 -4.311 1.00 89.00 95 LEU A O 1
ATOM 737 N N . SER A 1 96 ? 4.462 -16.914 -3.159 1.00 89.50 96 SER A N 1
ATOM 738 C CA . SER A 1 96 ? 5.604 -17.784 -3.473 1.00 89.50 96 SER A CA 1
ATOM 739 C C . SER A 1 96 ? 5.618 -18.235 -4.933 1.00 89.50 96 SER A C 1
ATOM 741 O O . SER A 1 96 ? 6.671 -18.637 -5.421 1.00 89.50 96 SER A O 1
ATOM 743 N N . ASP A 1 97 ? 4.488 -18.149 -5.640 1.00 91.00 97 ASP A N 1
ATOM 744 C CA . ASP A 1 97 ? 4.408 -18.458 -7.073 1.00 91.00 97 ASP A CA 1
ATOM 745 C C . ASP A 1 97 ? 5.102 -17.390 -7.947 1.00 91.00 97 ASP A C 1
ATOM 747 O O . ASP A 1 97 ? 5.479 -17.630 -9.095 1.00 91.00 97 ASP A O 1
ATOM 751 N N . ILE A 1 98 ? 5.341 -16.196 -7.397 1.00 89.44 98 ILE A N 1
ATOM 752 C CA . ILE A 1 98 ? 5.967 -15.086 -8.116 1.00 89.44 98 ILE A CA 1
ATOM 753 C C . ILE A 1 98 ? 7.476 -15.334 -8.272 1.00 89.44 98 ILE A C 1
ATOM 755 O O . ILE A 1 98 ? 8.257 -15.161 -7.339 1.00 89.44 98 ILE A O 1
ATOM 759 N N . GLN A 1 99 ? 7.906 -15.680 -9.488 1.00 88.12 99 GLN A N 1
ATOM 760 C CA . GLN A 1 99 ? 9.312 -16.002 -9.793 1.00 88.12 99 GLN A CA 1
ATOM 761 C C . GLN A 1 99 ? 10.194 -14.789 -10.134 1.00 88.12 99 GLN A C 1
ATOM 763 O O . GLN A 1 99 ? 11.415 -14.916 -10.231 1.00 88.12 99 GLN A O 1
ATOM 768 N N . TYR A 1 100 ? 9.608 -13.610 -10.349 1.00 89.25 100 TYR A N 1
ATOM 769 C CA . TYR A 1 100 ? 10.360 -12.395 -10.662 1.00 89.25 100 TYR A CA 1
ATOM 770 C C . TYR A 1 100 ? 10.726 -11.616 -9.388 1.00 89.25 100 TYR A C 1
ATOM 772 O O . TYR A 1 100 ? 9.979 -11.640 -8.408 1.00 89.25 100 TYR A O 1
ATOM 780 N N . PRO A 1 101 ? 11.853 -10.881 -9.378 1.00 88.94 101 PRO A N 1
ATOM 781 C CA . PRO A 1 101 ? 12.232 -10.077 -8.225 1.00 88.94 101 PRO A CA 1
ATOM 782 C C . PRO A 1 101 ? 11.194 -8.980 -7.972 1.00 88.94 101 PRO A C 1
ATOM 784 O O . PRO A 1 101 ? 10.882 -8.181 -8.856 1.00 88.94 101 PRO A O 1
ATOM 787 N N . PHE A 1 102 ? 10.691 -8.912 -6.742 1.00 87.81 102 PHE A N 1
ATOM 788 C CA . PHE A 1 102 ? 9.802 -7.849 -6.285 1.00 87.81 102 PHE A CA 1
ATOM 789 C C . PHE A 1 102 ? 10.360 -7.188 -5.022 1.00 87.81 102 PHE A C 1
ATOM 791 O O . PHE A 1 102 ? 11.132 -7.778 -4.267 1.00 87.81 102 PHE A O 1
ATOM 798 N N . LYS A 1 103 ? 9.972 -5.931 -4.795 1.00 89.00 103 LYS A N 1
ATOM 799 C CA . LYS A 1 103 ? 10.369 -5.155 -3.619 1.00 89.00 103 LYS A CA 1
ATOM 800 C C . LYS A 1 103 ? 9.136 -4.814 -2.801 1.00 89.00 103 LYS A C 1
ATOM 802 O O . LYS A 1 103 ? 8.225 -4.158 -3.301 1.00 89.00 103 LYS A O 1
ATOM 807 N N . PHE A 1 104 ? 9.135 -5.210 -1.534 1.00 85.75 104 PHE A N 1
ATOM 808 C CA . PHE A 1 104 ? 8.124 -4.761 -0.586 1.00 85.75 104 PHE A CA 1
ATOM 809 C C . PHE A 1 104 ? 8.503 -3.382 -0.032 1.00 85.75 104 PHE A C 1
ATOM 811 O O . PHE A 1 104 ? 9.643 -3.161 0.379 1.00 85.75 104 PHE A O 1
ATOM 818 N N . MET A 1 105 ? 7.556 -2.444 -0.039 1.00 87.00 105 MET A N 1
ATOM 819 C CA . MET A 1 105 ? 7.745 -1.096 0.497 1.00 87.00 105 MET A CA 1
ATOM 820 C C . MET A 1 105 ? 6.589 -0.752 1.432 1.00 87.00 105 MET A C 1
ATOM 822 O O . MET A 1 105 ? 5.441 -0.682 1.003 1.00 87.00 105 MET A O 1
ATOM 826 N N . ALA A 1 106 ? 6.908 -0.503 2.702 1.00 85.56 106 ALA A N 1
ATOM 827 C CA . ALA A 1 106 ? 5.979 0.046 3.680 1.00 85.56 106 ALA A CA 1
ATOM 828 C C . ALA A 1 106 ? 6.329 1.520 3.898 1.00 85.56 106 ALA A C 1
ATOM 830 O O . ALA A 1 106 ? 7.405 1.839 4.398 1.00 85.56 106 ALA A O 1
ATOM 831 N N . LEU A 1 107 ? 5.436 2.415 3.476 1.00 83.38 107 LEU A N 1
ATOM 832 C CA . LEU A 1 107 ? 5.584 3.856 3.661 1.00 83.38 107 LEU A CA 1
ATOM 833 C C . LEU A 1 107 ? 4.467 4.340 4.583 1.00 83.38 107 LEU A C 1
ATOM 835 O O . LEU A 1 107 ? 3.288 4.208 4.248 1.00 83.38 107 LEU A O 1
ATOM 839 N N . SER A 1 108 ? 4.833 4.912 5.728 1.00 79.56 108 SER A N 1
ATOM 840 C CA . SER A 1 108 ? 3.892 5.637 6.575 1.00 79.56 108 SER A CA 1
ATOM 841 C C . SER A 1 108 ? 3.513 6.933 5.871 1.00 79.56 108 SER A C 1
ATOM 843 O O . SER A 1 108 ? 4.379 7.749 5.552 1.00 79.56 108 SER A O 1
ATOM 845 N N . ARG A 1 109 ? 2.221 7.125 5.612 1.00 75.94 109 ARG A N 1
ATOM 846 C CA . ARG A 1 109 ? 1.703 8.428 5.199 1.00 75.94 109 ARG A CA 1
ATOM 847 C C . ARG A 1 109 ? 1.081 9.091 6.421 1.00 75.94 109 ARG A C 1
ATOM 849 O O . ARG A 1 109 ? 0.318 8.405 7.102 1.00 75.94 109 ARG A O 1
ATOM 856 N N . PRO A 1 110 ? 1.381 10.373 6.695 1.00 73.38 110 PRO A N 1
ATOM 857 C CA . PRO A 1 110 ? 0.621 11.111 7.687 1.00 73.38 110 PRO A CA 1
ATOM 858 C C . PRO A 1 110 ? -0.834 11.116 7.218 1.00 73.38 110 PRO A C 1
ATOM 860 O O . PRO A 1 110 ? -1.132 11.489 6.080 1.00 73.38 110 PRO A O 1
ATOM 863 N N . VAL A 1 111 ? -1.720 10.596 8.056 1.00 73.56 111 VAL A N 1
ATOM 864 C CA . VAL A 1 111 ? -3.157 10.651 7.810 1.00 73.56 111 VAL A CA 1
ATOM 865 C C . VAL A 1 111 ? -3.646 11.913 8.490 1.00 73.56 111 VAL A C 1
ATOM 867 O O . VAL A 1 111 ? -3.476 12.064 9.695 1.00 73.56 111 VAL A O 1
ATOM 870 N N . ASP A 1 112 ? -4.229 12.824 7.717 1.00 79.38 112 ASP A N 1
ATOM 871 C CA . ASP A 1 112 ? -4.902 13.976 8.299 1.00 79.38 112 ASP A CA 1
ATOM 872 C C . ASP A 1 112 ? -6.201 13.505 8.959 1.00 79.38 112 ASP A C 1
ATOM 874 O O . ASP A 1 112 ? -7.143 13.086 8.283 1.00 79.38 112 ASP A O 1
ATOM 878 N N . ILE A 1 113 ? -6.224 13.538 10.288 1.00 84.50 113 ILE A N 1
ATOM 879 C CA . ILE A 1 113 ? -7.386 13.165 11.099 1.00 84.50 113 ILE A CA 1
ATOM 880 C C . ILE A 1 113 ? -8.273 14.367 11.444 1.00 84.50 113 ILE A C 1
ATOM 882 O O . ILE A 1 113 ? -9.331 14.191 12.050 1.00 84.50 113 ILE A O 1
ATOM 886 N N . SER A 1 114 ? -7.899 15.580 11.024 1.00 85.62 114 SER A N 1
ATOM 887 C CA . SER A 1 114 ? -8.703 16.793 11.229 1.00 85.62 114 SER A CA 1
ATOM 888 C C . SER A 1 114 ? -10.134 16.662 10.687 1.00 85.62 114 SER A C 1
ATOM 890 O O . SER A 1 114 ? -11.059 17.066 11.395 1.00 85.62 114 SER A O 1
ATOM 892 N N . PRO A 1 115 ? -10.373 16.057 9.500 1.00 88.25 115 PRO A N 1
ATOM 893 C CA . PRO A 1 115 ? -11.730 15.858 8.991 1.00 88.25 115 PRO A CA 1
ATOM 894 C C . PRO A 1 115 ? -12.581 14.956 9.892 1.00 88.25 115 PRO A C 1
ATOM 896 O O . PRO A 1 115 ? -13.746 15.257 10.132 1.00 88.25 115 PRO A O 1
ATOM 899 N N . LEU A 1 116 ? -11.989 13.891 10.442 1.00 86.88 116 LEU A N 1
ATOM 900 C CA . LEU A 1 116 ? -12.672 12.977 11.359 1.00 86.88 116 LEU A CA 1
ATOM 901 C C . LEU A 1 116 ? -13.029 13.680 12.676 1.00 86.88 116 LEU A C 1
ATOM 903 O O . LEU A 1 116 ? -14.139 13.535 13.182 1.00 86.88 116 LEU A O 1
ATOM 907 N N . ILE A 1 117 ? -12.104 14.478 13.220 1.00 88.25 117 ILE A N 1
ATOM 908 C CA . ILE A 1 117 ? -12.349 15.277 14.430 1.00 88.25 117 ILE A CA 1
ATOM 909 C C . ILE A 1 117 ? -13.481 16.282 14.194 1.00 88.25 117 ILE A C 1
ATOM 911 O O . ILE A 1 117 ? -14.350 16.436 15.054 1.00 88.25 117 ILE A O 1
ATOM 915 N N . ALA A 1 118 ? -13.503 16.933 13.030 1.00 89.88 118 ALA A N 1
ATOM 916 C CA . ALA A 1 118 ? -14.576 17.849 12.658 1.00 89.88 118 ALA A CA 1
ATOM 917 C C . ALA A 1 118 ? -15.933 17.129 12.566 1.00 89.88 118 ALA A C 1
ATOM 919 O O . ALA A 1 118 ? -16.918 17.622 13.114 1.00 89.88 118 ALA A O 1
ATOM 920 N N . GLU A 1 119 ? -15.980 15.940 11.961 1.00 90.25 119 GLU A N 1
ATOM 921 C CA . GLU A 1 119 ? -17.194 15.118 11.867 1.00 90.25 119 GLU A CA 1
ATOM 922 C C . GLU A 1 119 ? -17.726 14.711 13.253 1.00 90.25 119 GLU A C 1
ATOM 924 O O . GLU A 1 119 ? -18.914 14.864 13.543 1.00 90.25 119 GLU A O 1
ATOM 929 N N . MET A 1 120 ? -16.846 14.272 14.158 1.00 88.12 120 MET A N 1
ATOM 930 C CA . MET A 1 120 ? -17.208 13.992 15.555 1.00 88.12 120 MET A CA 1
ATOM 931 C C . MET A 1 120 ? -17.690 15.243 16.296 1.00 88.12 120 MET A C 1
ATOM 933 O O . MET A 1 120 ? -18.609 15.158 17.113 1.00 88.12 120 MET A O 1
ATOM 937 N N . GLY A 1 121 ? -17.105 16.405 15.998 1.00 88.38 121 GLY A N 1
ATOM 938 C CA . GLY A 1 121 ? -17.534 17.696 16.530 1.00 88.38 121 GLY A CA 1
ATOM 939 C C . GLY A 1 121 ? -18.941 18.093 16.076 1.00 88.38 121 GLY A C 1
ATOM 940 O O . GLY A 1 121 ? -19.710 18.619 16.880 1.00 88.38 121 GLY A O 1
ATOM 941 N N . GLU A 1 122 ? -19.311 17.801 14.828 1.00 91.50 122 GLU A N 1
ATOM 942 C CA . GLU A 1 122 ? -20.686 17.978 14.345 1.00 91.50 122 GLU A CA 1
ATOM 943 C C . GLU A 1 122 ? -21.647 17.002 15.038 1.00 91.50 122 GLU A C 1
ATOM 945 O O . GLU A 1 122 ? -22.658 17.434 15.594 1.00 91.50 122 GLU A O 1
ATOM 950 N N . MET A 1 123 ? -21.289 15.714 15.137 1.00 89.12 123 MET A N 1
ATOM 951 C CA . MET A 1 123 ? -22.089 14.715 15.865 1.00 89.12 123 MET A CA 1
ATOM 952 C C . MET A 1 123 ? -22.307 15.083 17.343 1.00 89.12 123 MET A C 1
ATOM 954 O O . MET A 1 123 ? -23.350 14.763 17.919 1.00 89.12 123 MET A O 1
ATOM 958 N N . LEU A 1 124 ? -21.351 15.776 17.970 1.00 89.12 124 LEU A N 1
ATOM 959 C CA . LEU A 1 124 ? -21.461 16.243 19.353 1.00 89.12 124 LEU A CA 1
ATOM 960 C C . LEU A 1 124 ? -22.614 17.242 19.544 1.00 89.12 124 LEU A C 1
ATOM 962 O O . LEU A 1 124 ? -23.221 17.270 20.618 1.00 89.12 124 LEU A O 1
ATOM 966 N N . LYS A 1 125 ? -22.924 18.062 18.533 1.00 87.44 125 LYS A N 1
ATOM 967 C CA . LYS A 1 125 ? -23.974 19.092 18.626 1.00 87.44 125 LYS A CA 1
ATOM 968 C C . LYS A 1 125 ? -25.362 18.470 18.770 1.00 87.44 125 LYS A C 1
ATOM 970 O O . LYS A 1 125 ? -26.176 18.980 19.537 1.00 87.44 125 LYS A O 1
ATOM 975 N N . GLU A 1 126 ? -25.593 17.347 18.098 1.00 87.81 126 GLU A N 1
ATOM 976 C CA . GLU A 1 126 ? -26.887 16.655 18.045 1.00 87.81 126 GLU A CA 1
ATOM 977 C C . GLU A 1 126 ? -27.026 15.533 19.090 1.00 87.81 126 GLU A C 1
ATOM 979 O O . GLU A 1 126 ? -28.117 15.010 19.308 1.00 87.81 126 GLU A O 1
ATOM 984 N N . ALA A 1 127 ? -25.937 15.150 19.760 1.00 83.31 127 ALA A N 1
ATOM 985 C CA . ALA A 1 127 ? -25.915 14.003 20.662 1.00 83.31 127 ALA A CA 1
ATOM 986 C C . ALA A 1 127 ? -26.593 14.249 22.032 1.00 83.31 127 ALA A C 1
ATOM 98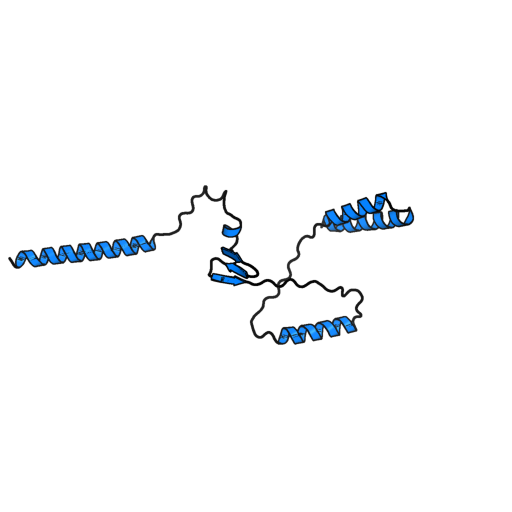8 O O . ALA A 1 127 ? -26.534 15.337 22.612 1.00 83.31 127 ALA A O 1
ATOM 989 N N . GLU A 1 128 ? -27.180 13.189 22.595 1.00 87.62 128 GLU A N 1
ATOM 990 C CA . GLU A 1 128 ? -27.667 13.119 23.984 1.00 87.62 128 GLU A CA 1
ATOM 991 C C . GLU A 1 128 ? -26.510 13.028 25.000 1.00 87.62 128 GLU A C 1
ATOM 993 O O . GLU A 1 128 ? -25.381 12.692 24.637 1.00 87.62 128 GLU A O 1
ATOM 998 N N . ASP A 1 129 ? -26.778 13.270 26.288 1.00 83.25 129 ASP A N 1
ATOM 999 C CA . ASP A 1 129 ? -25.752 13.454 27.333 1.00 83.25 129 ASP A CA 1
ATOM 1000 C C . ASP A 1 129 ? -24.714 12.322 27.420 1.00 83.25 129 ASP A C 1
ATOM 1002 O O . ASP A 1 129 ? -23.509 12.578 27.446 1.00 83.25 129 ASP A O 1
ATOM 1006 N N . LYS A 1 130 ? -25.147 11.055 27.388 1.00 85.06 130 LYS A N 1
ATOM 1007 C CA . LYS A 1 130 ? -24.226 9.907 27.469 1.00 85.06 130 LYS A CA 1
ATOM 1008 C C . LYS A 1 130 ? -23.380 9.739 26.202 1.00 85.06 130 LYS A C 1
ATOM 1010 O O . LYS A 1 130 ? -22.226 9.326 26.274 1.00 85.06 130 LYS A O 1
ATOM 1015 N N . ARG A 1 131 ? -23.946 10.071 25.039 1.00 84.25 131 ARG A N 1
ATOM 1016 C CA . ARG A 1 131 ? -23.259 10.000 23.742 1.00 84.25 131 ARG A CA 1
ATOM 1017 C C . ARG A 1 131 ? -22.294 11.173 23.560 1.00 84.25 131 ARG A C 1
ATOM 1019 O O . ARG A 1 131 ? -21.225 10.984 22.992 1.00 84.25 131 ARG A O 1
ATOM 1026 N N . LYS A 1 132 ? -22.622 12.345 24.111 1.00 90.38 132 LYS A N 1
ATOM 1027 C CA . LYS A 1 132 ? -21.724 13.505 24.181 1.00 90.38 132 LYS A CA 1
ATOM 1028 C C . LYS A 1 132 ? -20.452 13.203 24.958 1.00 90.38 132 LYS A C 1
ATOM 1030 O O . LYS A 1 132 ? -19.379 13.585 24.506 1.00 90.38 132 LYS A O 1
ATOM 1035 N N . GLU A 1 133 ? -20.558 12.517 26.093 1.00 89.38 133 GLU A N 1
ATOM 1036 C CA . GLU A 1 133 ? -19.381 12.191 26.902 1.00 89.38 133 GLU A CA 1
ATOM 1037 C C . GLU A 1 133 ? -18.421 11.245 26.168 1.00 89.38 133 GLU A C 1
ATOM 1039 O O . GLU A 1 133 ? -17.227 11.521 26.076 1.00 89.38 133 GLU A O 1
ATOM 1044 N N . LEU A 1 134 ? -18.955 10.190 25.543 1.00 91.38 134 LEU A N 1
ATOM 1045 C CA . LEU A 1 134 ? -18.156 9.261 24.737 1.00 91.38 134 LEU A CA 1
ATOM 1046 C C . LEU A 1 134 ? -17.471 9.964 23.557 1.00 91.38 134 LEU A C 1
ATOM 1048 O O . LEU A 1 134 ? -16.287 9.749 23.314 1.00 91.38 134 LEU A O 1
ATOM 1052 N N . LEU A 1 135 ? -18.191 10.843 22.854 1.00 91.12 135 LEU A N 1
ATOM 1053 C CA . LEU A 1 135 ? -17.631 11.612 21.741 1.00 91.12 135 LEU A CA 1
ATOM 1054 C C . LEU A 1 135 ? -16.530 12.579 22.198 1.00 91.12 135 LEU A C 1
ATOM 1056 O O . LEU A 1 135 ? -15.531 12.723 21.502 1.00 91.12 135 LEU A O 1
ATOM 1060 N N . ARG A 1 136 ? -16.664 13.217 23.369 1.00 89.56 136 ARG A N 1
ATOM 1061 C CA . ARG A 1 136 ? -15.599 14.071 23.926 1.00 89.56 136 ARG A CA 1
ATOM 1062 C C . ARG A 1 136 ? -14.341 13.279 24.246 1.00 89.56 136 ARG A C 1
ATOM 1064 O O . ARG A 1 136 ? -13.246 13.746 23.935 1.00 89.56 136 ARG A O 1
ATOM 1071 N N . GLN A 1 137 ? -14.499 12.104 24.851 1.00 92.19 137 GLN A N 1
ATOM 1072 C CA . GLN A 1 137 ? -13.375 11.225 25.152 1.00 92.19 137 GLN A CA 1
ATOM 1073 C C . GLN A 1 137 ? -12.655 10.797 23.866 1.00 92.19 137 GLN A C 1
ATOM 1075 O O . GLN A 1 137 ? -11.428 10.872 23.802 1.00 92.19 137 GLN A O 1
ATOM 1080 N N . GLU A 1 138 ? -13.411 10.418 22.837 1.00 88.94 138 GLU A N 1
ATOM 1081 C CA . GLU A 1 138 ? -12.858 9.997 21.549 1.00 88.94 138 GLU A CA 1
ATOM 1082 C C . GLU A 1 138 ? -12.142 11.145 20.824 1.00 88.94 138 GLU A C 1
ATOM 1084 O O . GLU A 1 138 ? -11.010 10.980 20.377 1.00 88.94 138 GLU A O 1
ATOM 1089 N N . ILE A 1 139 ? -12.741 12.343 20.777 1.00 91.00 139 ILE A N 1
ATOM 1090 C CA . ILE A 1 139 ? -12.115 13.545 20.199 1.00 91.00 139 ILE A CA 1
ATOM 1091 C C . ILE A 1 139 ? -10.783 13.856 20.892 1.00 91.00 139 ILE A C 1
ATOM 1093 O O . ILE A 1 139 ? -9.813 14.209 20.222 1.00 91.00 139 ILE A O 1
ATOM 1097 N N . LEU A 1 140 ? -10.715 13.717 22.219 1.00 89.69 140 LEU A N 1
ATOM 1098 C CA . LEU A 1 140 ? -9.499 13.983 22.985 1.00 89.69 140 LEU A CA 1
ATOM 1099 C C . LEU A 1 140 ? -8.401 12.950 22.698 1.00 89.69 140 LEU A C 1
ATOM 1101 O O . LEU A 1 140 ? -7.242 13.329 22.532 1.00 89.69 140 LEU A O 1
ATOM 1105 N N . GLN A 1 141 ? -8.754 11.665 22.599 1.00 88.19 141 GLN A N 1
ATOM 1106 C CA . GLN A 1 141 ? -7.802 10.619 22.215 1.00 88.19 141 GLN A CA 1
ATOM 1107 C C . GLN A 1 141 ? -7.302 10.818 20.783 1.00 88.19 141 GLN A C 1
ATOM 1109 O O . GLN A 1 141 ? -6.093 10.821 20.549 1.00 88.19 141 GLN A O 1
ATOM 1114 N N . MET A 1 142 ? -8.218 11.062 19.845 1.00 85.19 142 MET A N 1
ATOM 1115 C CA . MET A 1 142 ? -7.889 11.300 18.441 1.00 85.19 142 MET A CA 1
ATOM 1116 C C . MET A 1 142 ? -7.038 12.560 18.265 1.00 85.19 142 MET A C 1
ATOM 1118 O O . MET A 1 142 ? -6.052 12.526 17.540 1.00 85.19 142 MET A O 1
ATOM 1122 N N . GLY A 1 143 ? -7.323 13.641 18.996 1.00 82.38 143 GLY A N 1
ATOM 1123 C CA . GLY A 1 143 ? -6.502 14.856 18.995 1.00 82.38 143 GLY A CA 1
ATOM 1124 C C . GLY A 1 143 ? -5.050 14.625 19.434 1.00 82.38 143 GLY A C 1
ATOM 1125 O O . GLY A 1 143 ? -4.152 15.309 18.946 1.00 82.38 143 GLY A O 1
ATOM 1126 N N . GLY A 1 144 ? -4.796 13.626 20.285 1.00 80.62 144 GLY A N 1
ATOM 1127 C CA . GLY A 1 144 ? -3.441 13.212 20.659 1.00 80.62 144 GLY A CA 1
ATOM 1128 C C . GLY A 1 144 ? -2.635 12.627 19.494 1.00 80.62 144 GLY A C 1
ATOM 1129 O O . GLY A 1 144 ? -1.429 12.850 19.427 1.00 80.62 144 GLY A O 1
ATOM 1130 N N . PHE A 1 145 ? -3.291 11.945 18.549 1.00 79.19 145 PHE A N 1
ATOM 1131 C CA . PHE A 1 145 ? -2.648 11.367 17.362 1.00 79.19 145 PHE A CA 1
ATOM 1132 C C . PHE A 1 145 ? -2.394 12.389 16.241 1.00 79.19 145 PHE A C 1
ATOM 1134 O O . PHE A 1 145 ? -1.592 12.122 15.354 1.00 79.19 145 PHE A O 1
ATOM 1141 N N . ALA A 1 146 ? -3.047 13.559 16.260 1.00 66.69 146 ALA A N 1
ATOM 1142 C CA . ALA A 1 146 ? -2.831 14.616 15.261 1.00 66.69 146 ALA A CA 1
ATOM 1143 C C . ALA A 1 146 ? -1.505 15.367 15.471 1.00 66.69 146 ALA A C 1
ATOM 1145 O O . ALA A 1 146 ? -1.000 16.003 14.548 1.00 66.69 146 ALA A O 1
ATOM 1146 N N . LEU A 1 147 ? -0.984 15.347 16.702 1.00 60.06 147 LEU A N 1
ATOM 1147 C CA . LEU A 1 147 ? 0.184 16.121 17.134 1.00 60.06 147 LEU A CA 1
ATOM 1148 C C . LEU A 1 147 ? 1.496 15.313 17.118 1.00 60.06 147 LEU A C 1
ATOM 1150 O O . LEU A 1 147 ? 2.548 15.886 17.407 1.00 60.06 147 LEU A O 1
ATOM 1154 N N . SER A 1 148 ? 1.435 14.011 16.816 1.00 51.06 148 SER A N 1
ATOM 1155 C CA . SER A 1 148 ? 2.566 13.066 16.787 1.00 51.06 148 SER A CA 1
ATOM 1156 C C . SER A 1 148 ? 2.971 12.696 15.367 1.00 51.06 148 SER A C 1
ATOM 1158 O O . SER A 1 148 ? 4.185 12.739 15.073 1.00 51.06 148 SER A O 1
#

Secondary structure (DSSP, 8-state):
-GGGHHHHHHHHHHHHHHHHHHHHHHHHT------GGGGGG--HHHHTT--EEETTEEEPTTS-EEE----PPP--TT--HHHHHHHHHHHHHHHHT--S-------PPPP--HHHHHHHHHHHHH--HHHHHHHHHHHHHHHHHH--

Solvent-accessible surface area (backbone atoms only — not comparable to full-atom values): 9450 Å² total; per-residue (Å²): 123,70,85,63,49,58,61,53,52,53,52,52,51,51,52,50,52,52,51,53,52,50,52,52,55,57,65,73,60,73,66,85,83,76,60,86,81,54,68,86,69,62,48,70,52,72,74,43,82,41,64,50,76,56,98,73,37,39,31,29,72,88,73,48,78,46,75,82,84,90,78,81,87,75,91,63,83,88,52,52,74,65,54,51,52,52,50,51,53,50,53,49,56,63,58,63,70,59,87,68,95,80,82,91,82,89,78,90,70,92,73,84,53,64,66,58,48,51,51,51,55,56,52,44,74,78,43,54,75,75,56,32,52,54,49,51,54,50,47,56,57,54,54,59,65,72,80,110

Sequence (148 aa):
MESLLFPIIMLAVTLAGGGILLLLLKTARKCPQTDPGSAAMQTAQQFINVKDIRDKYLYTRDGMAFVYLRIHAVSIDLYSRAEKSALIKTLTAELSDIQYPFKFMALSRPVDISPLIAEMGEMLKEAEDKRKELLRQEILQMGGFALS

Radius of gyration: 33.58 Å; Cα contacts (8 Å, |Δi|>4): 50; chains: 1; bounding box: 79×51×93 Å

pLDDT: mean 82.39, std 12.95, range [44.53, 96.81]

Foldseek 3Di:
DVVVPVVVVVVVVCVVVVVVVVVVVVVVPPDPDDDPVCPVPCDVCNVDQFDDDDDQWTAGPVGDIDGDDDDDDDDCPPPDPVRVVVVVVVVVVVVVVDPDDDDDDDDDDDDQCVVVLVVLVVVLVVDDDVSVVVSVVVSVVSVVSNVD